Protein AF-A0A7J3QX37-F1 (afdb_monomer)

Nearest PDB structures (foldseek):
  6yft-assembly1_AA  TM=5.237E-01  e=2.163E-01  Wenzhou levi-like virus 1
  5wqv-assembly1_B  TM=5.038E-01  e=5.810E-01  Escherichia coli BW2952
  2pnh-assembly1_B  TM=5.158E-01  e=8.626E-01  Escherichia coli K-12
  8fak-assembly1_A  TM=4.657E-01  e=4.768E-01  Escherichia coli K-12
  6yfe-assembly1_AA  TM=3.025E-01  e=1.119E-01  Beihai levi-like virus 19

Sequence (86 aa):
MVVAGKVFRLLETVPLEEIASRLDGYHVEEPYEEGDHRFTLITEVVGLLPKPEENILKGVYLHDYVTHVFHRGKVAPLPRTIEALF

Mean predicted aligned error: 7.8 Å

Radius of gyration: 18.97 Å; Cα contacts (8 Å, |Δi|>4): 133; chains: 1; bounding box: 50×30×46 Å

Foldseek 3Di:
DDDDDDDDDDPPDDQLVNVLVC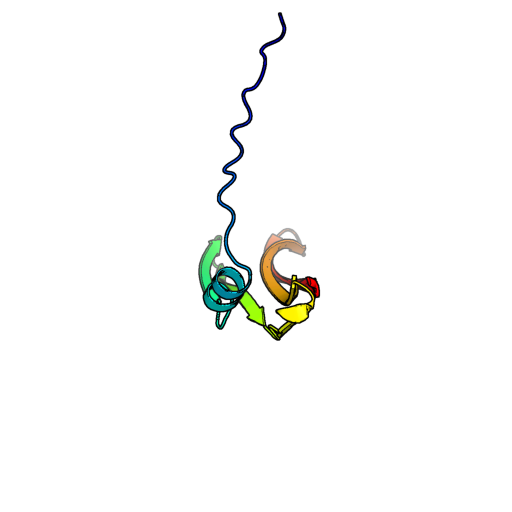QVFDKDWDWDDDDPDIDTKIWHWPPWDDDNVVSDIKTKTKTWDWDWDDDPNDTDIDIDIDIDID

Secondary structure (DSSP, 8-state):
---------------HHHHHHHHTT-EEEEEEEETTEEEEEEEEEEEEEEEGGGTEEEEEEEEEEEEEEEETTEEEEEEEEEEEE-

pLDDT: mean 88.34, std 10.59, range [48.53, 97.56]

Structure (mmCIF, N/CA/C/O backbone):
data_AF-A0A7J3QX37-F1
#
_entry.id   AF-A0A7J3QX37-F1
#
loop_
_atom_site.group_PDB
_atom_site.id
_atom_site.type_symbol
_atom_site.label_atom_id
_atom_site.label_alt_id
_atom_site.label_comp_id
_atom_site.label_asym_id
_atom_site.label_entity_id
_atom_site.label_seq_id
_atom_site.pdbx_PDB_ins_code
_atom_site.Cartn_x
_atom_site.Cartn_y
_atom_site.Cartn_z
_atom_site.occupancy
_atom_site.B_iso_or_equiv
_atom_site.auth_seq_id
_atom_site.auth_comp_id
_atom_site.auth_asym_id
_atom_site.auth_atom_id
_atom_site.pdbx_PDB_model_num
ATOM 1 N N . MET A 1 1 ? 28.193 21.276 18.321 1.00 48.53 1 MET A N 1
ATOM 2 C CA . MET A 1 1 ? 28.736 19.937 18.012 1.00 48.53 1 MET A CA 1
ATOM 3 C C . MET A 1 1 ? 27.763 19.286 17.039 1.00 48.53 1 MET A C 1
ATOM 5 O O . MET A 1 1 ? 26.631 19.047 17.426 1.00 48.53 1 MET A O 1
ATOM 9 N N . VAL A 1 2 ? 28.124 19.156 15.760 1.00 51.56 2 VAL A N 1
ATOM 10 C CA . VAL A 1 2 ? 27.234 18.622 14.709 1.00 51.56 2 VAL A CA 1
ATOM 11 C C . VAL A 1 2 ? 27.565 17.149 14.507 1.00 51.56 2 VAL A C 1
ATOM 13 O O . VAL A 1 2 ? 28.718 16.813 14.247 1.00 51.56 2 VAL A O 1
ATOM 16 N N . VAL A 1 3 ? 26.573 16.275 14.666 1.00 66.81 3 VAL A N 1
ATOM 17 C CA . VAL A 1 3 ? 26.709 14.842 14.392 1.00 66.81 3 VAL A CA 1
ATOM 18 C C . VAL A 1 3 ? 26.338 14.622 12.931 1.00 66.81 3 VAL A C 1
ATOM 20 O O . VAL A 1 3 ? 25.212 14.898 12.528 1.00 66.81 3 VAL A O 1
ATOM 23 N N . ALA A 1 4 ? 27.287 14.153 12.124 1.00 71.00 4 ALA A N 1
ATOM 24 C CA . ALA A 1 4 ? 27.004 13.735 10.758 1.00 71.00 4 ALA A CA 1
ATOM 25 C C . ALA A 1 4 ? 26.168 12.444 10.794 1.00 71.00 4 ALA A C 1
ATOM 27 O O . ALA A 1 4 ? 26.649 11.400 11.236 1.00 71.00 4 ALA A O 1
ATOM 28 N N . GLY A 1 5 ? 24.912 12.513 10.350 1.00 70.81 5 GLY A N 1
ATOM 29 C CA . GLY A 1 5 ? 24.077 11.331 10.151 1.00 70.81 5 GLY A CA 1
ATOM 30 C C . GLY A 1 5 ? 24.558 10.549 8.930 1.00 70.81 5 GLY A C 1
ATOM 31 O O . GLY A 1 5 ? 24.600 11.088 7.826 1.00 70.81 5 GLY A O 1
ATOM 32 N N . LYS A 1 6 ? 24.937 9.280 9.111 1.00 73.31 6 LYS A N 1
ATOM 33 C CA . LYS A 1 6 ? 25.202 8.373 7.987 1.00 73.31 6 LYS A CA 1
ATOM 34 C C . LYS A 1 6 ? 23.869 7.865 7.447 1.00 73.31 6 LYS A C 1
ATOM 36 O O . LYS A 1 6 ? 23.179 7.113 8.127 1.00 73.31 6 LYS A O 1
ATOM 41 N N . VAL A 1 7 ? 23.523 8.276 6.232 1.00 72.44 7 VAL A N 1
ATOM 42 C CA . VAL A 1 7 ? 22.389 7.721 5.487 1.00 72.44 7 VAL A CA 1
ATOM 43 C C . VAL A 1 7 ? 22.903 6.530 4.686 1.00 72.44 7 VAL A C 1
ATOM 45 O O . VAL A 1 7 ? 23.743 6.691 3.802 1.00 72.44 7 VAL A O 1
ATOM 48 N N . PHE A 1 8 ? 22.425 5.331 5.005 1.00 67.44 8 PHE A N 1
ATOM 49 C CA . PHE A 1 8 ? 22.692 4.139 4.205 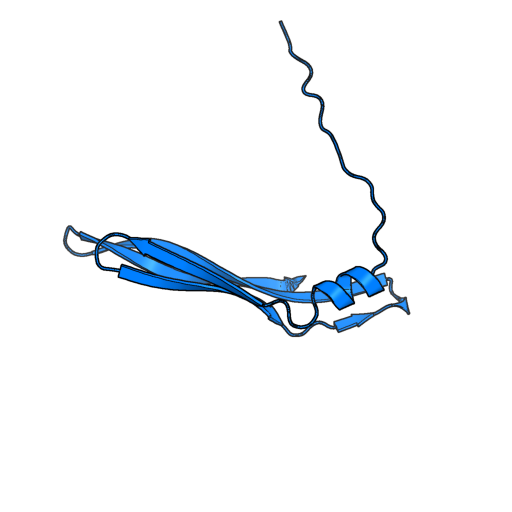1.00 67.44 8 PHE A CA 1
ATOM 50 C C . PHE A 1 8 ? 21.615 4.040 3.124 1.00 67.44 8 PHE A C 1
ATOM 52 O O . PHE A 1 8 ? 20.435 3.907 3.434 1.00 67.44 8 PHE A O 1
ATOM 59 N N . ARG A 1 9 ? 22.019 4.142 1.854 1.00 64.94 9 ARG A N 1
ATOM 60 C CA . ARG A 1 9 ? 21.144 3.925 0.698 1.00 64.94 9 ARG A CA 1
ATOM 61 C C . ARG A 1 9 ? 21.490 2.570 0.098 1.00 64.94 9 ARG A C 1
ATOM 63 O O . ARG A 1 9 ? 22.587 2.405 -0.429 1.00 64.94 9 ARG A O 1
ATOM 70 N N . LEU A 1 10 ? 20.570 1.616 0.187 1.00 57.03 10 LEU A N 1
ATOM 71 C CA . LEU A 1 10 ? 20.678 0.364 -0.553 1.00 57.03 10 LEU A CA 1
ATOM 72 C C . LEU A 1 10 ? 20.529 0.700 -2.050 1.00 57.03 10 LEU A C 1
ATOM 74 O O . LEU A 1 10 ? 19.529 1.292 -2.452 1.00 57.03 10 LEU A O 1
ATOM 78 N N . LEU A 1 11 ? 21.563 0.418 -2.845 1.00 68.19 11 LEU A N 1
ATOM 79 C CA . LEU A 1 11 ? 21.644 0.705 -4.287 1.00 68.19 11 LEU A CA 1
ATOM 80 C C . LEU A 1 11 ? 21.579 -0.594 -5.102 1.00 68.19 11 LEU A C 1
ATOM 82 O O . LEU A 1 11 ? 22.311 -0.768 -6.075 1.00 68.19 11 LEU A O 1
ATOM 86 N N . GLU A 1 12 ? 20.737 -1.538 -4.694 1.00 72.06 12 GLU A N 1
ATOM 87 C CA . GLU A 1 12 ? 20.476 -2.699 -5.538 1.00 72.06 12 GLU A CA 1
ATOM 88 C C . GLU A 1 12 ? 19.644 -2.241 -6.737 1.00 72.06 12 GLU A C 1
ATOM 90 O O . GLU A 1 12 ? 18.552 -1.691 -6.590 1.00 72.06 12 GLU A O 1
ATOM 95 N N . THR A 1 13 ? 20.210 -2.393 -7.934 1.00 76.44 13 THR A N 1
ATOM 96 C CA . THR A 1 13 ? 19.488 -2.120 -9.178 1.00 76.44 13 THR A CA 1
ATOM 97 C C . THR A 1 13 ? 18.613 -3.331 -9.458 1.00 76.44 13 THR A C 1
ATOM 99 O O . THR A 1 13 ? 19.120 -4.363 -9.889 1.00 76.44 13 THR A O 1
ATOM 102 N N . VAL A 1 14 ? 17.320 -3.219 -9.164 1.00 82.06 14 VAL A N 1
ATOM 103 C CA . VAL A 1 14 ? 16.341 -4.270 -9.453 1.00 82.06 14 VAL A CA 1
ATOM 104 C C . VAL A 1 14 ? 15.803 -4.052 -10.874 1.00 82.06 14 VAL A C 1
ATOM 106 O O . VAL A 1 14 ? 15.348 -2.940 -11.163 1.00 82.06 14 VAL A O 1
ATOM 109 N N . PRO A 1 15 ? 15.867 -5.053 -11.773 1.00 87.50 15 PRO A N 1
ATOM 110 C CA . PRO A 1 15 ? 15.281 -4.968 -13.110 1.00 87.50 15 PRO A CA 1
ATOM 111 C C . PRO A 1 15 ? 13.783 -4.657 -13.051 1.00 87.50 15 PRO A C 1
ATOM 113 O O . PRO A 1 15 ? 13.077 -5.133 -12.160 1.00 87.50 15 PRO A O 1
ATOM 116 N N . LEU A 1 16 ? 13.276 -3.884 -14.013 1.00 86.81 16 LEU A N 1
ATOM 117 C CA . LEU A 1 16 ? 11.868 -3.485 -14.032 1.00 86.81 16 LEU A CA 1
ATOM 118 C C . LEU A 1 16 ? 10.935 -4.694 -14.174 1.00 86.81 16 LEU A C 1
ATOM 120 O O . LEU A 1 16 ? 9.848 -4.706 -13.607 1.00 86.81 16 LEU A O 1
ATOM 124 N N . GLU A 1 17 ? 11.381 -5.726 -14.883 1.00 88.44 17 GLU A N 1
ATOM 125 C CA . GLU A 1 17 ? 10.677 -6.995 -15.047 1.00 88.44 17 GLU A CA 1
ATOM 126 C C . GLU A 1 17 ? 10.516 -7.715 -13.706 1.00 88.44 17 GLU A C 1
ATOM 128 O O . GLU A 1 17 ? 9.458 -8.272 -13.414 1.00 88.44 17 GLU A O 1
ATOM 133 N N . GLU A 1 18 ? 11.547 -7.663 -12.862 1.00 89.56 18 GLU A N 1
ATOM 134 C CA . GLU A 1 18 ? 11.501 -8.236 -11.521 1.00 89.56 18 GLU A CA 1
ATOM 135 C C . GLU A 1 18 ? 10.573 -7.424 -10.609 1.00 89.56 18 GLU A C 1
ATOM 137 O O . GLU A 1 18 ? 9.783 -8.005 -9.866 1.00 89.56 18 GLU A O 1
ATOM 142 N N . ILE A 1 19 ? 10.603 -6.090 -10.700 1.00 89.75 19 ILE A N 1
ATOM 143 C CA . ILE A 1 19 ? 9.666 -5.222 -9.970 1.00 89.75 19 ILE A CA 1
ATOM 144 C C . ILE A 1 19 ? 8.227 -5.522 -10.398 1.00 89.75 19 ILE A C 1
ATOM 146 O O . ILE A 1 19 ? 7.368 -5.724 -9.544 1.00 89.75 19 ILE A O 1
ATOM 150 N N . ALA A 1 20 ? 7.967 -5.603 -11.704 1.00 91.31 20 ALA A N 1
ATOM 151 C CA . ALA A 1 20 ? 6.646 -5.906 -12.234 1.00 91.31 20 ALA A CA 1
ATOM 152 C C . ALA A 1 20 ? 6.156 -7.277 -11.753 1.00 91.31 20 ALA A C 1
ATOM 154 O O . ALA A 1 20 ? 5.034 -7.386 -11.275 1.00 91.31 20 ALA A O 1
ATOM 155 N N . SER A 1 21 ? 7.016 -8.299 -11.782 1.00 92.06 21 SER A N 1
ATOM 156 C CA . SER A 1 21 ? 6.671 -9.632 -11.279 1.00 92.06 21 SER A CA 1
ATOM 157 C C . SER A 1 21 ? 6.377 -9.660 -9.777 1.00 92.06 21 SER A C 1
ATOM 159 O O . SER A 1 21 ? 5.592 -10.497 -9.346 1.00 92.06 21 SER A O 1
ATOM 161 N N . ARG A 1 22 ? 7.017 -8.804 -8.970 1.00 91.56 22 ARG A N 1
ATOM 162 C CA . ARG A 1 22 ? 6.753 -8.718 -7.523 1.00 91.56 22 ARG A CA 1
ATOM 163 C C . ARG A 1 22 ? 5.464 -7.962 -7.203 1.00 91.56 22 ARG A C 1
ATOM 165 O O . ARG A 1 22 ? 4.856 -8.228 -6.172 1.00 91.56 22 ARG A O 1
ATOM 172 N N . LEU A 1 23 ? 5.102 -6.990 -8.040 1.00 93.12 23 LEU A N 1
ATOM 173 C CA . LEU A 1 23 ? 3.891 -6.184 -7.879 1.00 93.12 23 LEU A CA 1
ATOM 174 C C . LEU A 1 23 ? 2.654 -6.838 -8.504 1.00 93.12 23 LEU A C 1
ATOM 176 O O . LEU A 1 23 ? 1.535 -6.465 -8.161 1.00 93.12 23 LEU A O 1
ATOM 180 N N . ASP A 1 24 ? 2.842 -7.796 -9.409 1.00 92.69 24 ASP A N 1
ATOM 181 C CA . ASP A 1 24 ? 1.746 -8.550 -10.005 1.00 92.69 24 ASP A CA 1
ATOM 182 C C . ASP A 1 24 ? 0.992 -9.348 -8.933 1.00 92.69 24 ASP A C 1
ATOM 184 O O . ASP A 1 24 ? 1.570 -10.159 -8.208 1.00 92.69 24 ASP A O 1
ATOM 188 N N . GLY A 1 25 ? -0.306 -9.072 -8.798 1.00 92.25 25 GLY A N 1
ATOM 189 C CA . GLY A 1 25 ? -1.147 -9.665 -7.757 1.00 92.25 25 GLY A CA 1
ATOM 190 C C . GLY A 1 25 ? -0.749 -9.289 -6.326 1.00 92.25 25 GLY A C 1
ATOM 191 O O . GLY A 1 25 ? -1.108 -10.015 -5.398 1.00 92.25 25 GLY A O 1
ATOM 192 N N . TYR A 1 26 ? -0.004 -8.194 -6.128 1.00 95.38 26 TYR A N 1
ATOM 193 C CA . TYR A 1 26 ? 0.345 -7.725 -4.790 1.00 95.38 26 TYR A CA 1
ATOM 194 C C . TYR A 1 26 ? -0.926 -7.415 -4.001 1.00 95.38 26 TYR A C 1
ATOM 196 O O . TYR A 1 26 ? -1.687 -6.523 -4.372 1.00 95.38 26 TYR A O 1
ATOM 204 N N . HIS A 1 27 ? -1.127 -8.160 -2.916 1.00 96.38 27 HIS A N 1
ATOM 205 C CA . HIS A 1 27 ? -2.272 -8.061 -2.020 1.00 96.38 27 HIS A CA 1
ATOM 206 C C . HIS A 1 27 ? -1.824 -8.439 -0.613 1.00 96.38 27 HIS A C 1
ATOM 208 O O . HIS A 1 27 ? -1.317 -9.541 -0.382 1.00 96.38 27 HIS A O 1
ATOM 214 N N . VAL A 1 28 ? -1.983 -7.515 0.323 1.00 96.69 28 VAL A N 1
ATOM 215 C CA . VAL A 1 28 ? -1.608 -7.687 1.724 1.00 96.69 28 VAL A CA 1
ATOM 216 C C . VAL A 1 28 ? -2.796 -7.311 2.589 1.00 96.69 28 VAL A C 1
ATOM 218 O O . VAL A 1 28 ? -3.383 -6.245 2.421 1.00 96.69 28 VAL A O 1
ATOM 221 N N . GLU A 1 29 ? -3.122 -8.194 3.527 1.00 97.06 29 GLU A N 1
ATOM 222 C CA . GLU A 1 29 ? -4.181 -7.998 4.509 1.00 97.06 29 GLU A CA 1
ATOM 223 C C . GLU A 1 29 ? -3.573 -7.828 5.897 1.00 97.06 29 GLU A C 1
ATOM 225 O O . GLU A 1 29 ? -2.832 -8.690 6.378 1.00 97.06 29 GLU A O 1
ATOM 230 N N . GLU A 1 30 ? -3.917 -6.729 6.557 1.00 95.81 30 GLU A N 1
ATOM 231 C CA . GLU A 1 30 ? -3.460 -6.418 7.904 1.00 95.81 30 GLU A CA 1
ATOM 232 C C . GLU A 1 30 ? -4.668 -6.300 8.843 1.00 95.81 30 GLU A C 1
ATOM 234 O O . GLU A 1 30 ? -5.543 -5.452 8.632 1.00 95.81 30 GLU A O 1
ATOM 239 N N . PRO A 1 31 ? -4.765 -7.139 9.890 1.00 95.69 31 PRO A N 1
ATOM 240 C CA . PRO A 1 31 ? -5.832 -7.004 10.866 1.00 95.69 31 PRO A CA 1
ATOM 241 C C . PRO A 1 31 ? -5.611 -5.740 11.701 1.00 95.69 31 PRO A C 1
ATOM 243 O O . PRO A 1 31 ? -4.533 -5.519 12.254 1.00 95.69 31 PRO A O 1
ATOM 246 N N . TYR A 1 32 ? -6.658 -4.932 11.835 1.00 94.38 32 TYR A N 1
ATOM 247 C CA . TYR A 1 32 ? -6.674 -3.745 12.677 1.00 94.38 32 TYR A CA 1
ATOM 248 C C . TYR A 1 32 ? -7.738 -3.881 13.758 1.00 94.38 32 TYR A C 1
ATOM 250 O O . TYR A 1 32 ? -8.913 -4.106 13.460 1.00 94.38 32 TYR A O 1
ATOM 258 N N . GLU A 1 33 ? -7.337 -3.692 15.013 1.00 93.62 33 GLU A N 1
ATOM 259 C CA . GLU A 1 33 ? -8.239 -3.730 16.161 1.00 93.62 33 GLU A CA 1
ATOM 260 C C . GLU A 1 33 ? -8.086 -2.463 17.011 1.00 93.62 33 GLU A C 1
ATOM 262 O O . GLU A 1 33 ? -6.993 -2.141 17.476 1.00 93.62 33 GLU A O 1
ATOM 267 N N . GLU A 1 34 ? -9.195 -1.758 17.248 1.00 90.56 34 GLU A N 1
ATOM 268 C CA . GLU A 1 34 ? -9.248 -0.615 18.166 1.00 90.56 34 GLU A CA 1
ATOM 269 C C . GLU A 1 34 ? -10.572 -0.606 18.945 1.00 90.56 34 GLU A C 1
ATOM 271 O O . GLU A 1 34 ? -11.653 -0.326 18.411 1.00 90.56 34 GLU A O 1
ATOM 276 N N . GLY A 1 35 ? -10.487 -0.902 20.245 1.00 87.19 35 GLY A N 1
ATOM 277 C CA . GLY A 1 35 ? -11.659 -1.041 21.109 1.00 87.19 35 GLY A CA 1
ATOM 278 C C . GLY A 1 35 ? -12.571 -2.170 20.626 1.00 87.19 35 GLY A C 1
ATOM 279 O O . GLY A 1 35 ? -12.136 -3.311 20.517 1.00 87.19 35 GLY A O 1
ATOM 280 N N . ASP A 1 36 ? -13.824 -1.836 20.314 1.00 86.94 36 ASP A N 1
ATOM 281 C CA . ASP A 1 36 ? -14.817 -2.780 19.777 1.00 86.94 36 ASP A CA 1
ATOM 282 C C . ASP A 1 36 ? -14.779 -2.901 18.238 1.00 86.94 36 ASP A C 1
ATOM 284 O O . ASP A 1 36 ? -15.589 -3.623 17.652 1.00 86.94 36 ASP A O 1
ATOM 288 N N . HIS A 1 37 ? -13.874 -2.186 17.559 1.00 87.06 37 HIS A N 1
ATOM 289 C CA . HIS A 1 37 ? -13.795 -2.169 16.099 1.00 87.06 37 HIS A CA 1
ATOM 290 C C . HIS A 1 37 ? -12.721 -3.129 15.601 1.00 87.06 37 HIS A C 1
ATOM 292 O O . HIS A 1 37 ? -11.589 -3.119 16.086 1.00 87.06 37 HIS A O 1
ATOM 298 N N . ARG A 1 38 ? -13.084 -3.924 14.592 1.00 93.00 38 ARG A N 1
ATOM 299 C CA . ARG A 1 38 ? -12.186 -4.827 13.874 1.00 93.00 38 ARG A CA 1
ATOM 300 C C . ARG A 1 38 ? -12.322 -4.585 12.380 1.00 93.00 38 ARG A C 1
ATOM 302 O O . ARG A 1 38 ? -13.433 -4.657 11.853 1.00 93.00 38 ARG A O 1
ATOM 309 N N . PHE A 1 39 ? -11.205 -4.319 11.719 1.00 93.12 39 PHE A N 1
ATOM 310 C CA . PHE A 1 39 ? -11.125 -4.146 10.273 1.00 93.12 39 PHE A CA 1
ATOM 311 C C . PHE A 1 39 ? -10.016 -5.029 9.707 1.00 93.12 39 PHE A C 1
ATOM 313 O O . PHE A 1 39 ? -9.064 -5.368 10.407 1.00 93.12 39 PHE A O 1
ATOM 320 N N . THR A 1 40 ? -10.125 -5.349 8.424 1.00 96.06 40 THR A N 1
ATOM 321 C CA . THR A 1 40 ? -9.011 -5.870 7.634 1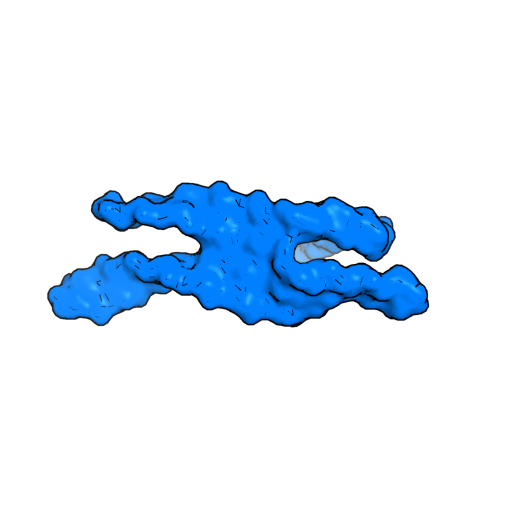.00 96.06 40 THR A CA 1
ATOM 322 C C . THR A 1 40 ? -8.597 -4.751 6.696 1.00 96.06 40 THR A C 1
ATOM 324 O O . THR A 1 40 ? -9.390 -4.366 5.840 1.00 96.06 40 THR A O 1
ATOM 327 N N . LEU A 1 41 ? -7.413 -4.184 6.910 1.00 96.44 41 LEU A N 1
ATOM 328 C CA . LEU A 1 41 ? -6.853 -3.159 6.037 1.00 96.44 41 LEU A CA 1
ATOM 329 C C . LEU A 1 41 ? -6.170 -3.850 4.866 1.00 96.44 41 LEU A C 1
ATOM 331 O O . LEU A 1 41 ? -5.371 -4.765 5.070 1.00 96.44 41 LEU A O 1
ATOM 335 N N . ILE A 1 42 ? -6.510 -3.427 3.655 1.00 97.50 42 ILE A N 1
ATOM 336 C CA . ILE A 1 42 ? -5.985 -4.012 2.431 1.00 97.50 42 ILE A CA 1
ATOM 337 C C . ILE A 1 42 ? -4.977 -3.055 1.806 1.00 97.50 42 ILE A C 1
ATOM 339 O O . ILE A 1 42 ? -5.192 -1.845 1.715 1.00 97.50 42 ILE A O 1
ATOM 343 N N . THR A 1 43 ? -3.863 -3.615 1.351 1.00 97.31 43 THR A N 1
ATOM 344 C CA . THR A 1 43 ? -2.944 -2.940 0.440 1.00 97.31 43 THR A CA 1
ATOM 345 C C . THR A 1 43 ? -2.809 -3.775 -0.815 1.00 97.31 43 THR A C 1
ATOM 347 O O . THR A 1 43 ? -2.383 -4.926 -0.740 1.00 97.31 43 THR A O 1
ATOM 350 N N . GLU A 1 44 ? -3.124 -3.193 -1.965 1.00 97.06 44 GLU A N 1
ATOM 351 C CA . GLU A 1 44 ? -3.069 -3.896 -3.240 1.00 97.06 44 GLU A CA 1
ATOM 352 C C . GLU A 1 44 ? -2.510 -3.027 -4.369 1.00 97.06 44 GLU A C 1
ATOM 354 O O . GLU A 1 44 ? -2.524 -1.793 -4.319 1.00 97.06 44 GLU A O 1
ATOM 359 N N . VAL A 1 45 ? -1.998 -3.689 -5.404 1.00 96.75 45 VAL A N 1
ATOM 360 C CA . VAL A 1 45 ? -1.603 -3.043 -6.658 1.00 96.75 45 VAL A CA 1
ATOM 361 C C . VAL A 1 45 ? -2.452 -3.601 -7.784 1.00 96.75 45 VAL A C 1
ATOM 363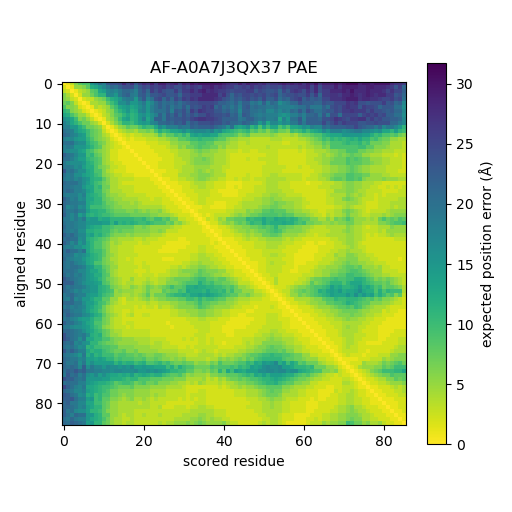 O O . VAL A 1 45 ? -2.450 -4.800 -8.049 1.00 96.75 45 VAL A O 1
ATOM 366 N N . VAL A 1 46 ? -3.156 -2.711 -8.481 1.00 95.12 46 VAL A N 1
ATOM 367 C CA . VAL A 1 46 ? -4.076 -3.071 -9.563 1.00 95.12 46 VAL A CA 1
ATOM 368 C C . VAL A 1 46 ? -3.726 -2.346 -10.857 1.00 95.12 46 VAL A C 1
ATOM 370 O O . VAL A 1 46 ? -3.100 -1.285 -10.864 1.00 95.12 46 VAL A O 1
ATOM 373 N N . GLY A 1 47 ? -4.140 -2.928 -11.986 1.00 93.50 47 GLY A N 1
ATOM 374 C CA . GLY A 1 47 ? -3.945 -2.319 -13.304 1.00 93.50 47 GLY A CA 1
ATOM 375 C C . GLY A 1 47 ? -2.474 -2.165 -13.695 1.00 93.50 47 GLY A C 1
ATOM 376 O O . GLY A 1 47 ? -2.117 -1.172 -14.327 1.00 93.50 47 GLY A O 1
ATOM 377 N N . LEU A 1 48 ? -1.627 -3.121 -13.301 1.00 93.56 48 LEU A N 1
ATOM 378 C CA . LEU A 1 48 ? -0.203 -3.096 -13.605 1.00 93.56 48 LEU A CA 1
ATOM 379 C C . LEU A 1 48 ? 0.030 -3.210 -15.122 1.00 93.56 48 LEU A C 1
ATOM 381 O O . LEU A 1 48 ? -0.403 -4.162 -15.769 1.00 93.56 48 LEU A O 1
ATOM 385 N N . LEU A 1 49 ? 0.721 -2.225 -15.691 1.00 92.56 49 LEU A N 1
ATOM 386 C CA . LEU A 1 49 ? 1.021 -2.118 -17.116 1.00 92.56 49 LEU A CA 1
ATOM 387 C C . LEU A 1 49 ? 2.531 -1.914 -17.306 1.00 92.56 49 LEU A C 1
ATOM 389 O O . LEU A 1 49 ? 3.007 -0.770 -17.296 1.00 92.56 49 LEU A O 1
ATOM 393 N N . PRO A 1 50 ? 3.307 -2.999 -17.470 1.00 89.44 50 PRO A N 1
ATOM 394 C CA . PRO A 1 50 ? 4.724 -2.899 -17.786 1.00 89.44 50 PRO A CA 1
ATOM 395 C C . PRO A 1 50 ? 4.928 -2.456 -19.240 1.00 89.44 50 PRO A C 1
ATOM 397 O O . PRO A 1 50 ? 4.320 -2.993 -20.166 1.00 89.44 50 PRO A O 1
ATOM 400 N N . LYS A 1 51 ? 5.833 -1.498 -19.448 1.00 88.25 51 LYS A N 1
ATOM 401 C CA . LYS A 1 51 ? 6.347 -1.078 -20.757 1.00 88.25 51 LYS A CA 1
ATOM 402 C C . LYS A 1 51 ? 7.874 -1.229 -20.781 1.00 88.25 51 LYS A C 1
ATOM 404 O O . LYS A 1 51 ? 8.584 -0.245 -20.558 1.00 88.25 51 LYS A O 1
ATOM 409 N N . PRO A 1 52 ? 8.388 -2.441 -21.060 1.00 81.62 52 PRO A N 1
ATOM 410 C CA . PRO A 1 52 ? 9.823 -2.728 -21.011 1.00 81.62 52 PRO A CA 1
ATOM 411 C C . PRO A 1 52 ? 10.645 -1.861 -21.975 1.00 81.62 52 PRO A C 1
ATOM 413 O O . PRO A 1 52 ? 11.715 -1.384 -21.618 1.00 81.62 52 PRO A O 1
ATOM 416 N N . GLU A 1 53 ? 10.111 -1.580 -23.169 1.00 83.88 53 GLU A N 1
ATOM 417 C CA . GLU A 1 53 ? 10.778 -0.759 -24.195 1.00 83.88 53 GLU A CA 1
ATOM 418 C C . GLU A 1 53 ? 11.024 0.691 -23.748 1.00 83.88 53 GLU A C 1
ATOM 420 O O . GLU A 1 53 ? 12.002 1.315 -24.154 1.00 83.88 53 GLU A O 1
ATOM 425 N N . GLU A 1 54 ? 10.144 1.225 -22.896 1.00 86.50 54 GLU A N 1
ATOM 426 C CA . GLU A 1 54 ? 10.228 2.591 -22.367 1.00 86.50 54 GLU A CA 1
ATOM 427 C C . GLU A 1 54 ? 10.839 2.624 -20.953 1.00 86.50 54 GLU A C 1
ATOM 429 O O . GLU A 1 54 ? 10.991 3.702 -20.383 1.00 86.50 54 GLU A O 1
ATOM 434 N N . ASN A 1 55 ? 11.183 1.461 -20.380 1.00 84.25 55 ASN A N 1
ATOM 435 C CA . ASN A 1 55 ? 11.579 1.288 -18.979 1.00 84.25 55 ASN A CA 1
ATOM 436 C C . ASN A 1 55 ? 10.602 1.965 -17.991 1.00 84.25 55 ASN A C 1
ATOM 438 O O . ASN A 1 55 ? 11.007 2.625 -17.032 1.00 84.25 55 ASN A O 1
ATOM 442 N N . ILE A 1 56 ? 9.298 1.828 -18.255 1.00 88.44 56 ILE A N 1
ATOM 443 C CA . ILE A 1 56 ? 8.213 2.415 -17.459 1.00 88.44 56 ILE A CA 1
ATOM 444 C C . ILE A 1 56 ? 7.303 1.302 -16.943 1.00 88.44 56 ILE A C 1
ATOM 446 O O . ILE A 1 56 ? 6.921 0.401 -17.688 1.00 88.44 56 ILE A O 1
ATOM 450 N N . LEU A 1 57 ? 6.906 1.392 -15.677 1.00 90.19 57 LEU A N 1
ATOM 451 C CA . LEU A 1 57 ? 5.886 0.543 -15.069 1.00 90.19 57 LEU A CA 1
ATOM 452 C C . LEU A 1 57 ? 4.783 1.443 -14.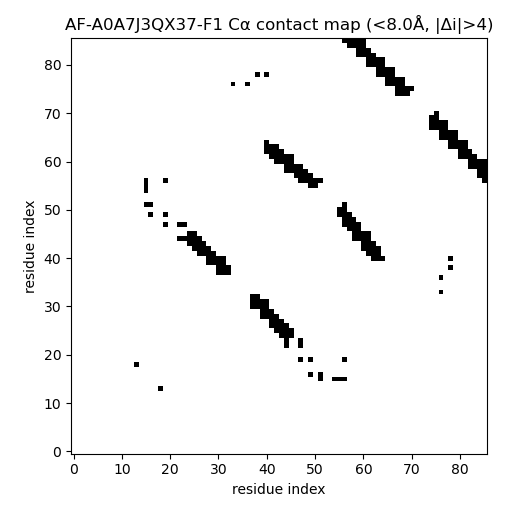540 1.00 90.19 57 LEU A C 1
ATOM 454 O O . LEU A 1 57 ? 5.078 2.356 -13.776 1.00 90.19 57 LEU A O 1
ATOM 458 N N . LYS A 1 58 ? 3.545 1.191 -14.967 1.00 93.50 58 LYS A N 1
ATOM 459 C CA . LYS A 1 58 ? 2.383 1.942 -14.490 1.00 93.50 58 LYS A CA 1
ATOM 460 C C . LYS A 1 58 ? 1.467 1.069 -13.663 1.00 93.50 58 LYS A C 1
ATOM 462 O O . LYS A 1 58 ? 1.345 -0.118 -13.958 1.00 93.50 58 LYS A O 1
ATOM 467 N N . GLY A 1 59 ? 0.785 1.658 -12.696 1.00 94.31 59 GLY A N 1
ATOM 468 C CA . GLY A 1 59 ? -0.224 0.958 -11.913 1.00 94.31 59 GLY A CA 1
ATOM 469 C C . GLY A 1 59 ? -0.985 1.882 -10.978 1.00 94.31 59 GLY A C 1
ATOM 470 O O . GLY A 1 59 ? -0.719 3.083 -10.896 1.00 94.31 59 GLY A O 1
ATOM 471 N N . VAL A 1 60 ? -1.953 1.305 -10.275 1.00 96.94 60 VAL A N 1
ATOM 472 C CA . VAL A 1 60 ? -2.673 1.970 -9.192 1.00 96.94 60 VAL A CA 1
ATOM 473 C C . VAL A 1 60 ? -2.324 1.261 -7.896 1.00 96.94 60 VAL A C 1
ATOM 475 O O . VAL A 1 60 ? -2.561 0.064 -7.753 1.00 96.94 60 VAL A O 1
ATOM 478 N N . TYR A 1 61 ? -1.746 2.002 -6.963 1.00 96.44 61 TYR A N 1
ATOM 479 C CA . TYR A 1 61 ? -1.545 1.565 -5.592 1.00 96.44 61 TYR A CA 1
ATOM 480 C C . TYR A 1 61 ? -2.778 1.937 -4.773 1.00 96.44 61 TYR A C 1
ATOM 482 O O . TYR A 1 61 ? -3.159 3.111 -4.724 1.00 96.44 61 TYR A O 1
ATOM 490 N N . LEU A 1 62 ? -3.390 0.940 -4.144 1.00 97.56 62 LEU A N 1
ATOM 491 C CA . LEU A 1 62 ? -4.513 1.096 -3.232 1.00 97.56 62 LEU A CA 1
ATOM 492 C C . LEU A 1 62 ? -4.048 0.720 -1.829 1.00 97.56 62 LEU A C 1
ATOM 494 O O . LEU A 1 62 ? -3.407 -0.312 -1.632 1.00 97.56 62 LEU A O 1
ATOM 498 N N . HIS A 1 63 ? -4.345 1.570 -0.854 1.00 96.94 63 HIS A N 1
ATOM 499 C CA . HIS A 1 63 ? -3.949 1.330 0.528 1.00 96.94 63 HIS A CA 1
ATOM 500 C C . HIS A 1 63 ? -4.999 1.833 1.497 1.00 96.94 63 HIS A C 1
ATOM 502 O O . HIS A 1 63 ? -5.358 3.015 1.495 1.00 96.94 63 HIS A O 1
ATOM 508 N N . ASP A 1 64 ? -5.455 0.931 2.350 1.00 97.50 64 ASP A N 1
ATOM 509 C CA . ASP A 1 64 ? -6.347 1.262 3.437 1.00 97.50 64 ASP A CA 1
ATOM 510 C C . ASP A 1 64 ? -5.575 1.797 4.637 1.00 97.50 64 ASP A C 1
ATOM 512 O O . ASP A 1 64 ? -4.594 1.222 5.103 1.00 97.50 64 ASP A O 1
ATOM 516 N N . TYR A 1 65 ? -6.079 2.890 5.192 1.00 94.06 65 TYR A N 1
ATOM 517 C CA . TYR A 1 65 ? -5.586 3.487 6.419 1.00 94.06 65 TYR A CA 1
ATOM 518 C C . TYR A 1 65 ? -6.761 3.885 7.309 1.00 94.06 65 TYR A C 1
ATOM 520 O O . TYR A 1 65 ? -7.873 4.157 6.848 1.00 94.06 65 TYR A O 1
ATOM 528 N N . VAL A 1 66 ? -6.524 3.922 8.616 1.00 95.69 66 VAL A N 1
ATOM 529 C CA . VAL A 1 66 ? -7.561 4.280 9.586 1.00 95.69 66 VAL A CA 1
ATOM 530 C C . VAL A 1 66 ? -7.517 5.773 9.866 1.00 95.69 66 VAL A C 1
ATOM 532 O O . VAL A 1 66 ? -6.465 6.353 10.131 1.00 95.69 66 VAL A O 1
ATOM 535 N N . THR A 1 67 ? -8.692 6.394 9.833 1.00 94.12 67 THR A N 1
ATOM 536 C CA . THR A 1 67 ? -8.899 7.778 10.261 1.00 94.12 67 THR A CA 1
ATOM 537 C C . THR A 1 67 ? -9.817 7.822 11.469 1.00 94.12 67 THR A C 1
ATOM 539 O O . THR A 1 67 ? -10.789 7.075 11.552 1.00 94.12 67 THR A O 1
ATOM 542 N N . HIS A 1 68 ? -9.536 8.727 12.399 1.00 93.69 68 HIS A N 1
ATOM 543 C CA . HIS A 1 68 ? -10.355 8.925 13.589 1.00 93.69 68 HIS A CA 1
ATOM 544 C C . HIS A 1 68 ? -11.334 10.067 13.365 1.00 93.69 68 HIS A C 1
ATOM 546 O O . HIS A 1 68 ? -10.938 11.223 13.211 1.00 93.69 68 HIS A O 1
ATOM 552 N N . VAL A 1 69 ? -12.627 9.750 13.368 1.00 91.62 69 VAL A N 1
ATOM 553 C CA . VAL A 1 69 ? -13.689 10.745 13.215 1.00 91.62 69 VAL A CA 1
ATOM 554 C C . VAL A 1 69 ? -14.372 10.961 14.557 1.00 91.62 69 VAL A C 1
ATOM 556 O O . VAL A 1 69 ? -14.797 10.018 15.223 1.00 91.62 69 VAL A O 1
ATOM 559 N N . PHE A 1 70 ? -14.503 12.223 14.959 1.00 91.12 70 PHE A N 1
ATOM 560 C CA . PHE A 1 70 ? -15.227 12.584 16.170 1.00 91.12 70 PHE A CA 1
ATOM 561 C C . PHE A 1 70 ? -16.714 12.793 15.870 1.00 91.12 70 PHE A C 1
ATOM 563 O O . PHE A 1 70 ? -17.088 13.680 15.101 1.00 91.12 70 PHE A O 1
ATOM 570 N N . HIS A 1 71 ? -17.578 12.009 16.511 1.00 84.75 71 HIS A N 1
ATOM 571 C CA . HIS A 1 71 ? -19.026 12.149 16.407 1.00 84.75 71 HIS A CA 1
ATOM 572 C C . HIS A 1 71 ? -19.695 12.003 17.780 1.00 84.75 71 HIS A C 1
ATOM 574 O O . HIS A 1 71 ? -19.546 10.991 18.461 1.00 84.75 71 HIS A O 1
ATOM 580 N N . ARG A 1 72 ? -20.468 13.023 18.188 1.00 86.38 72 ARG A N 1
ATOM 581 C CA . ARG A 1 72 ? -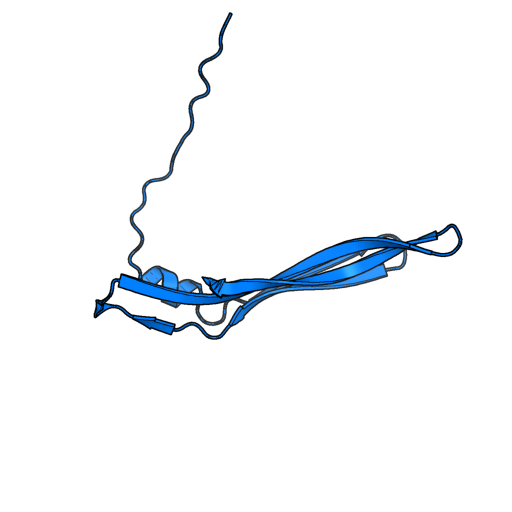21.269 13.041 19.434 1.00 86.38 72 ARG A CA 1
ATOM 582 C C . ARG A 1 72 ? -20.483 12.654 20.700 1.00 86.38 72 ARG A C 1
ATOM 584 O O . ARG A 1 72 ? -20.964 11.870 21.514 1.00 86.38 72 ARG A O 1
ATOM 591 N N . GLY A 1 73 ? 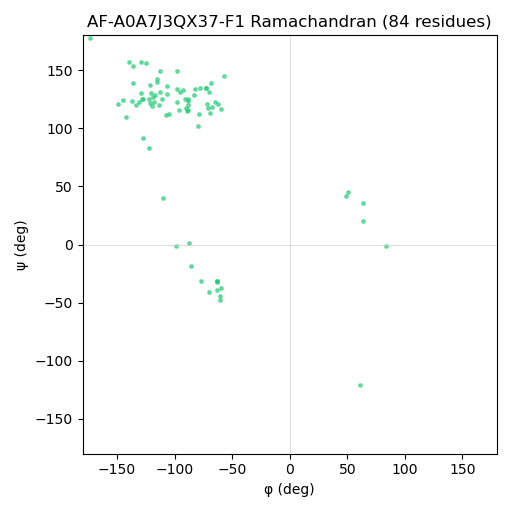-19.275 13.193 20.876 1.00 89.19 73 GLY A N 1
ATOM 592 C CA . GLY A 1 73 ? -18.469 12.914 22.072 1.00 89.19 73 GLY A CA 1
ATOM 593 C C . GLY A 1 73 ? -17.660 11.619 22.008 1.00 89.19 73 GLY A C 1
ATOM 594 O O . GLY A 1 73 ? -16.937 11.324 22.954 1.00 89.19 73 GLY A O 1
ATOM 595 N N . LYS A 1 74 ? -17.766 10.849 20.919 1.00 86.56 74 LYS A N 1
ATOM 596 C CA . LYS A 1 74 ? -17.022 9.606 20.708 1.00 86.56 74 LYS A CA 1
ATOM 597 C C . LYS A 1 74 ? -16.080 9.754 19.518 1.00 86.56 74 LYS A C 1
ATOM 599 O O . LYS A 1 74 ? -16.450 10.351 18.509 1.00 86.56 74 LYS A O 1
ATOM 604 N N . VAL A 1 75 ? -14.877 9.205 19.641 1.00 89.25 75 VAL A N 1
ATOM 605 C CA . VAL A 1 75 ? -13.962 9.005 18.514 1.00 89.25 75 VAL A CA 1
ATOM 606 C C . VAL A 1 75 ? -14.242 7.616 17.953 1.00 89.25 75 VAL A C 1
ATOM 608 O O . VAL A 1 75 ? -14.246 6.650 18.712 1.00 89.25 75 VAL A O 1
ATOM 611 N N . ALA A 1 76 ? -14.523 7.527 16.658 1.00 89.75 76 ALA A N 1
ATOM 612 C CA . ALA A 1 76 ? -14.731 6.264 15.964 1.00 89.75 76 ALA A CA 1
ATOM 613 C C . ALA A 1 76 ? -13.651 6.090 14.884 1.00 89.75 76 ALA A C 1
ATOM 615 O O . ALA A 1 76 ? -13.463 7.015 14.081 1.00 89.75 76 ALA A O 1
ATOM 616 N N . PRO A 1 77 ? -12.943 4.948 14.852 1.00 94.00 77 PRO A N 1
ATOM 617 C CA . PRO A 1 77 ? -12.036 4.627 13.762 1.00 94.00 77 PRO A CA 1
ATOM 618 C C . PRO A 1 77 ? -12.836 4.256 12.511 1.00 94.00 77 PRO A C 1
ATOM 620 O O . PRO A 1 77 ? -13.805 3.497 12.575 1.00 94.00 77 PRO A O 1
ATOM 623 N N . LEU A 1 78 ? -12.436 4.803 11.366 1.00 93.25 78 LEU A N 1
ATOM 624 C CA . LEU A 1 78 ? -13.043 4.537 10.068 1.00 93.25 78 LEU A CA 1
ATOM 625 C C . LEU A 1 78 ? -11.946 4.204 9.045 1.00 93.25 78 LEU A C 1
ATOM 627 O O . LEU A 1 78 ? -11.068 5.051 8.827 1.00 93.25 78 LEU A O 1
ATOM 631 N N . PRO A 1 79 ? -11.994 3.024 8.398 1.00 94.81 79 PRO A N 1
ATOM 632 C CA . PRO A 1 79 ? -11.082 2.697 7.312 1.00 94.81 79 PRO A CA 1
ATOM 633 C C . PRO A 1 79 ? -11.384 3.564 6.086 1.00 94.81 79 PRO A C 1
ATOM 635 O O . PRO A 1 79 ? -12.540 3.839 5.745 1.00 94.81 79 PRO A O 1
ATOM 638 N N . ARG A 1 80 ? -10.324 4.035 5.438 1.00 95.56 80 ARG A N 1
ATOM 639 C CA . ARG A 1 80 ? -10.359 4.851 4.227 1.00 95.56 80 ARG A CA 1
ATOM 640 C C . ARG A 1 80 ? -9.310 4.319 3.268 1.00 95.56 80 ARG A C 1
ATOM 642 O O . ARG A 1 80 ? -8.196 4.048 3.690 1.00 95.56 80 ARG A O 1
ATOM 649 N N . THR A 1 81 ? -9.649 4.251 1.992 1.00 97.25 81 THR A N 1
ATOM 650 C CA . THR A 1 81 ? -8.714 3.848 0.940 1.00 97.25 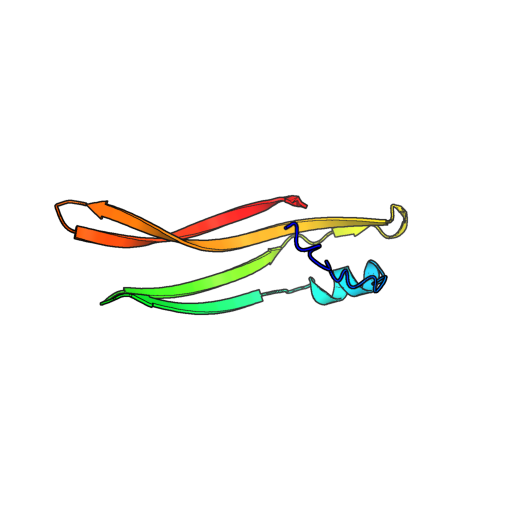81 THR A CA 1
ATOM 651 C C . THR A 1 81 ? -8.103 5.093 0.305 1.00 97.25 81 THR A C 1
ATOM 653 O O . THR A 1 81 ? -8.829 6.032 -0.038 1.00 97.25 81 THR A O 1
ATOM 656 N N . ILE A 1 82 ? -6.777 5.123 0.168 1.00 96.81 82 ILE A N 1
ATOM 65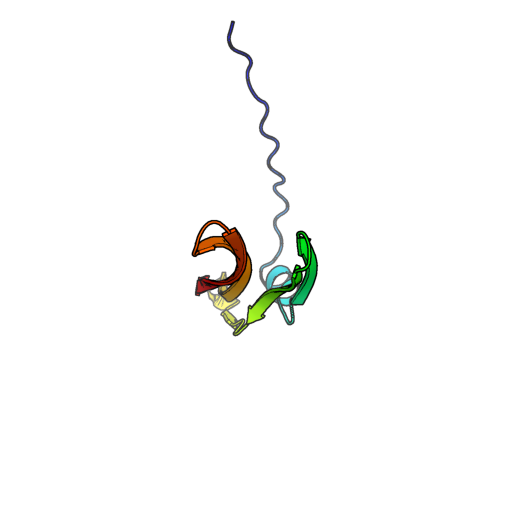7 C CA . ILE A 1 82 ? -6.094 6.045 -0.743 1.00 96.81 82 ILE A CA 1
ATOM 658 C C . ILE A 1 82 ? -5.757 5.348 -2.052 1.00 96.81 82 ILE A C 1
ATOM 660 O O . ILE A 1 82 ? -5.457 4.158 -2.080 1.00 96.81 82 ILE A O 1
ATOM 664 N N . GLU A 1 83 ? -5.751 6.140 -3.115 1.00 97.00 83 GLU A N 1
ATOM 665 C CA . GLU A 1 83 ? -5.401 5.719 -4.463 1.00 97.00 83 GLU A CA 1
ATOM 666 C C . GLU A 1 83 ? -4.202 6.547 -4.927 1.00 97.00 83 GLU A C 1
ATOM 668 O O . GLU A 1 83 ? -4.217 7.780 -4.830 1.00 97.00 83 GLU A O 1
ATOM 673 N N . ALA A 1 84 ? -3.165 5.891 -5.439 1.00 95.75 84 ALA A N 1
ATOM 674 C CA . ALA A 1 84 ? -2.005 6.561 -6.008 1.00 95.75 84 ALA A CA 1
ATOM 675 C C . ALA A 1 84 ? -1.624 5.933 -7.351 1.00 95.75 84 ALA A C 1
ATOM 677 O O . ALA A 1 84 ? -1.295 4.752 -7.433 1.00 95.75 84 ALA A O 1
ATOM 678 N N . LEU A 1 85 ? -1.652 6.749 -8.404 1.00 94.75 85 LEU A N 1
ATOM 679 C CA . LEU A 1 85 ? -1.128 6.383 -9.716 1.00 94.75 85 LEU A CA 1
ATOM 680 C C . LEU A 1 85 ? 0.397 6.492 -9.697 1.00 94.75 85 LEU A C 1
ATOM 682 O O . LEU A 1 85 ? 0.929 7.506 -9.234 1.00 94.75 85 LEU A O 1
ATOM 686 N N . PHE A 1 86 ? 1.077 5.484 -10.235 1.00 89.94 86 PHE A N 1
ATOM 687 C CA . PHE A 1 86 ? 2.523 5.490 -10.453 1.00 89.94 86 PHE A CA 1
ATOM 688 C C . PHE A 1 86 ? 2.870 5.079 -11.884 1.00 89.94 86 PHE A C 1
ATOM 690 O O . PHE A 1 86 ? 2.023 4.421 -12.536 1.00 89.94 86 PHE A O 1
#

Solvent-accessible surface area (backbone atoms only — not comparable to full-atom values): 5498 Å² total; per-residue (Å²): 138,85,80,84,81,84,81,86,74,88,80,80,84,74,54,68,69,58,54,50,62,65,44,58,79,31,70,46,80,44,84,41,77,58,91,96,45,76,48,74,35,47,36,38,43,43,78,75,46,80,36,77,94,75,74,44,67,34,33,36,41,36,39,46,45,78,42,79,44,78,54,97,95,39,78,43,81,41,82,42,75,48,79,44,81,78